Protein AF-A0AAU6ZPH4-F1 (afdb_monomer_lite)

pLDDT: mean 82.23, std 14.65, range [42.56, 97.25]

Sequence (164 aa):
MGERKRGQADGQRGEARSTSVAVAILYIARVVTSLMIIGGLGLAIWMYVWSREVIATYPVEPDNDVTRGFFIGVAGGLGIAGLSVVALVGLSRGRRWGGIVDVFQWVVIWLPFSFGLQQFSADAFAISTTVSLAGALVGVLAFIAAPRGRLAKGRPGVRLGPET

Secondary structure (DSSP, 8-state):
--HHHHHHHHHHHHHHHHHHHHHHHHHHHHHHHHHHHHHHHHHHHHHHHHHHHHHHH--S---HHHHHHHHHHHHHHHHHHHHHHHHHHHHHTT-HHHHHHHHHIIIIIIHHHHHHHHTT-HHHHHHHHHHHHHHHHHHHHHHHHS--------------PPP-

Radius of gyration: 23.41 Å; chains: 1; bounding box: 48×50×78 Å

Structure (mmCIF, N/CA/C/O backbone):
data_AF-A0AAU6ZPH4-F1
#
_entry.id   AF-A0AAU6ZPH4-F1
#
loop_
_atom_site.group_PDB
_atom_site.id
_atom_site.type_symbol
_atom_site.label_atom_id
_atom_site.label_alt_id
_atom_site.label_comp_id
_atom_site.label_asym_id
_atom_site.label_entity_id
_atom_site.label_seq_id
_atom_site.pdbx_PDB_ins_code
_atom_site.Cartn_x
_atom_site.Cartn_y
_atom_site.Cartn_z
_atom_site.occupancy
_atom_site.B_iso_or_equiv
_atom_site.auth_seq_id
_atom_site.auth_comp_id
_atom_site.auth_asym_id
_atom_site.auth_atom_id
_atom_site.pdbx_PDB_model_num
ATOM 1 N N . MET A 1 1 ? -25.516 -8.060 47.047 1.00 60.19 1 MET A N 1
ATOM 2 C CA . MET A 1 1 ? -25.057 -6.747 46.515 1.00 60.19 1 MET A CA 1
ATOM 3 C C . MET A 1 1 ? -23.652 -6.762 45.880 1.00 60.19 1 MET A C 1
ATOM 5 O O . MET A 1 1 ? -23.346 -5.827 45.151 1.00 60.19 1 MET A O 1
ATOM 9 N N . GLY A 1 2 ? -22.808 -7.787 46.090 1.00 62.34 2 GLY A N 1
ATOM 10 C CA . GLY A 1 2 ? -21.437 -7.836 45.539 1.00 62.34 2 GLY A CA 1
ATOM 11 C C . GLY A 1 2 ? -21.301 -8.218 44.053 1.00 62.34 2 GLY A C 1
ATOM 12 O O . GLY A 1 2 ? -20.332 -7.819 43.414 1.00 62.34 2 GLY A O 1
ATOM 13 N N . GLU A 1 3 ? -22.272 -8.926 43.471 1.00 64.25 3 GLU A N 1
ATOM 14 C CA . GLU A 1 3 ? -22.168 -9.440 42.091 1.00 64.25 3 GLU A CA 1
ATOM 15 C C . GLU A 1 3 ? -22.305 -8.355 41.012 1.00 64.25 3 GLU A C 1
ATOM 17 O O . GLU A 1 3 ? -21.613 -8.401 39.997 1.00 64.25 3 GLU A O 1
ATOM 22 N N . ARG A 1 4 ? -23.105 -7.305 41.258 1.00 66.56 4 ARG A N 1
ATOM 23 C CA . ARG A 1 4 ? -23.261 -6.190 40.303 1.00 66.56 4 ARG A CA 1
ATOM 24 C C . ARG A 1 4 ? -21.977 -5.371 40.111 1.00 66.56 4 ARG A C 1
ATOM 26 O O . ARG A 1 4 ? -21.760 -4.843 39.027 1.00 66.56 4 ARG A O 1
ATOM 33 N N . LYS A 1 5 ? -21.108 -5.296 41.129 1.00 65.50 5 LYS A N 1
ATOM 34 C CA . LYS A 1 5 ? -19.823 -4.577 41.039 1.00 65.50 5 LYS A CA 1
ATOM 35 C C . LYS A 1 5 ? -18.766 -5.347 40.237 1.00 65.50 5 LYS A C 1
ATOM 37 O O . LYS A 1 5 ? -17.944 -4.715 39.581 1.00 65.50 5 LYS A O 1
ATOM 42 N N . ARG A 1 6 ? -18.800 -6.688 40.245 1.00 67.12 6 ARG A N 1
ATOM 43 C CA . ARG A 1 6 ? -17.871 -7.519 39.454 1.00 67.12 6 ARG A CA 1
ATOM 44 C C . ARG A 1 6 ? -18.172 -7.434 37.954 1.00 67.12 6 ARG A C 1
ATOM 46 O O . ARG A 1 6 ? -17.265 -7.163 37.178 1.00 67.12 6 ARG A O 1
ATOM 53 N N . GLY A 1 7 ? -19.448 -7.501 37.565 1.00 67.56 7 GLY A N 1
ATOM 54 C CA . GLY A 1 7 ? -19.849 -7.361 36.157 1.00 67.56 7 GLY A CA 1
ATOM 55 C C . GLY A 1 7 ? -19.503 -6.001 35.527 1.00 67.56 7 GLY A C 1
ATOM 56 O O . GLY A 1 7 ? -19.151 -5.943 34.351 1.00 67.56 7 GLY A O 1
ATOM 57 N N . GLN A 1 8 ? -19.537 -4.906 36.300 1.00 69.12 8 GLN A N 1
ATOM 58 C CA . GLN A 1 8 ? -19.129 -3.580 35.811 1.00 69.12 8 GLN A CA 1
ATOM 59 C C . GLN A 1 8 ? -17.612 -3.459 35.593 1.00 69.12 8 GLN A C 1
ATOM 61 O O . GLN A 1 8 ? -17.188 -2.858 34.607 1.00 69.12 8 GLN A O 1
ATOM 66 N N . ALA A 1 9 ? -16.796 -4.048 36.473 1.00 66.50 9 ALA A N 1
ATOM 67 C CA . ALA A 1 9 ? -15.338 -4.020 36.346 1.00 66.50 9 ALA A CA 1
ATOM 68 C C . ALA A 1 9 ? -14.838 -4.849 35.147 1.00 66.50 9 ALA A C 1
ATOM 70 O O . ALA A 1 9 ? -13.929 -4.416 34.433 1.00 66.50 9 ALA A O 1
ATOM 71 N N . ASP A 1 10 ? -15.455 -6.004 34.888 1.00 70.75 10 ASP A N 1
ATOM 72 C CA . ASP A 1 10 ? -15.100 -6.852 33.744 1.00 70.75 10 ASP A CA 1
ATOM 73 C C . ASP A 1 10 ? -15.533 -6.222 32.410 1.00 70.75 10 ASP A C 1
ATOM 75 O O . ASP A 1 10 ? -14.776 -6.256 31.436 1.00 70.75 10 ASP A O 1
ATOM 79 N N . GLY A 1 11 ? -16.688 -5.544 32.384 1.00 68.94 11 GLY A N 1
ATOM 80 C CA . GLY A 1 11 ? -17.145 -4.769 31.225 1.00 68.94 11 GLY A CA 1
ATOM 81 C C . GLY A 1 11 ? -16.193 -3.626 30.857 1.00 68.94 11 GLY A C 1
ATOM 82 O O . GLY A 1 11 ? -15.787 -3.510 29.700 1.00 68.94 11 GLY A O 1
ATOM 83 N N . GLN A 1 12 ? -15.748 -2.838 31.843 1.00 70.50 12 GLN A N 1
ATOM 84 C CA . GLN A 1 12 ? -14.801 -1.736 31.615 1.00 70.50 12 GLN A CA 1
ATOM 85 C C . GLN A 1 12 ? -13.430 -2.223 31.120 1.00 70.50 12 GLN A C 1
ATOM 87 O O . GLN A 1 12 ? -12.815 -1.589 30.261 1.00 70.50 12 GLN A O 1
ATOM 92 N N . ARG A 1 13 ? -12.947 -3.373 31.613 1.00 68.38 13 ARG A N 1
ATOM 93 C CA . ARG A 1 13 ? -11.695 -3.986 31.133 1.00 68.38 13 ARG A CA 1
ATOM 94 C C . ARG A 1 13 ? -11.808 -4.496 29.695 1.00 68.38 13 ARG A C 1
ATOM 96 O O . ARG A 1 13 ? -10.850 -4.360 28.932 1.00 68.38 13 ARG A O 1
ATOM 103 N N . GLY A 1 14 ? -12.955 -5.063 29.320 1.00 67.25 14 GLY A N 1
ATOM 104 C CA . GLY A 1 14 ? -13.227 -5.506 27.949 1.00 67.25 14 GLY A CA 1
ATOM 105 C C . GLY A 1 14 ? -13.264 -4.344 26.953 1.00 67.25 14 GLY A C 1
ATOM 106 O O . GLY A 1 14 ? -12.633 -4.408 25.896 1.00 67.25 14 GLY A O 1
ATOM 107 N N . GLU A 1 15 ? -13.927 -3.249 27.321 1.00 69.06 15 GLU A N 1
ATOM 108 C CA . GLU A 1 15 ? -14.056 -2.052 26.484 1.00 69.06 15 GLU A CA 1
ATOM 109 C C . GLU A 1 15 ? -12.710 -1.327 26.294 1.00 69.06 15 GLU A C 1
ATOM 111 O O . GLU A 1 15 ? -12.348 -0.944 25.174 1.00 69.06 15 GLU A O 1
ATOM 116 N N . ALA A 1 16 ? -11.899 -1.244 27.355 1.00 66.81 16 ALA A N 1
ATOM 117 C CA . ALA A 1 16 ? -10.544 -0.700 27.285 1.00 66.81 16 ALA A CA 1
ATOM 118 C C . ALA A 1 16 ? -9.637 -1.515 26.342 1.00 66.81 16 ALA A C 1
ATOM 120 O O . ALA A 1 16 ? -8.980 -0.939 25.474 1.00 66.81 16 ALA A O 1
ATOM 121 N N . ARG A 1 17 ? -9.648 -2.856 26.440 1.00 71.50 17 ARG A N 1
ATOM 122 C CA . ARG A 1 17 ? -8.860 -3.734 25.550 1.00 71.50 17 ARG A CA 1
ATOM 123 C C . ARG A 1 17 ? -9.281 -3.612 24.087 1.00 71.50 17 ARG A C 1
ATOM 125 O O . ARG A 1 17 ? -8.419 -3.519 23.215 1.00 71.50 17 ARG A O 1
ATOM 132 N N . SER A 1 18 ? -10.587 -3.567 23.816 1.00 76.44 18 SER A N 1
ATOM 133 C CA . SER A 1 18 ? -11.109 -3.388 22.455 1.00 76.44 18 SER A CA 1
ATOM 134 C C . SER A 1 18 ? -10.642 -2.069 21.835 1.00 76.44 18 SER A C 1
ATOM 136 O O . SER A 1 18 ? -10.328 -2.014 20.645 1.00 76.44 18 SER A O 1
ATOM 138 N N . THR A 1 19 ? -10.559 -1.011 22.643 1.00 81.06 19 THR A N 1
ATOM 139 C CA . THR A 1 19 ? -10.108 0.309 22.191 1.00 81.06 19 THR A CA 1
ATOM 140 C C . THR A 1 19 ? -8.612 0.306 21.870 1.00 81.06 19 THR A C 1
ATOM 142 O O . THR A 1 19 ? -8.213 0.805 20.818 1.00 81.06 19 THR A O 1
ATOM 145 N N . SER A 1 20 ? -7.780 -0.323 22.708 1.00 85.50 20 SER A N 1
ATOM 146 C CA . SER A 1 20 ? -6.334 -0.433 22.463 1.00 85.50 20 SER A CA 1
ATOM 147 C C . SER A 1 20 ? -6.007 -1.193 21.173 1.00 85.50 20 SER A C 1
ATOM 149 O O . SER A 1 20 ? -5.154 -0.753 20.403 1.00 85.50 20 SER A O 1
ATOM 151 N N . VAL A 1 21 ? -6.710 -2.298 20.902 1.00 89.88 21 VAL A N 1
ATOM 152 C CA . VAL A 1 21 ? -6.500 -3.097 19.681 1.00 89.88 21 VAL A CA 1
ATOM 153 C C . VAL A 1 21 ? -6.881 -2.306 18.429 1.00 89.88 21 VAL A C 1
ATOM 155 O O . VAL A 1 21 ? -6.122 -2.288 17.462 1.00 89.88 21 VAL A O 1
ATOM 158 N N . ALA A 1 22 ? -8.012 -1.594 18.449 1.00 88.69 22 ALA A N 1
ATOM 159 C CA . ALA A 1 22 ? -8.434 -0.767 17.320 1.00 88.69 22 ALA A CA 1
ATOM 160 C C . ALA A 1 22 ? -7.420 0.347 17.006 1.00 88.69 22 ALA A C 1
ATOM 162 O O . ALA A 1 22 ? -7.108 0.591 15.840 1.00 88.69 22 ALA A O 1
ATOM 163 N N . VAL A 1 23 ? -6.862 0.988 18.038 1.00 90.25 23 VAL A N 1
ATOM 164 C CA . VAL A 1 23 ? -5.815 2.009 17.876 1.00 90.25 23 VAL A CA 1
ATOM 165 C C . VAL A 1 23 ? -4.548 1.409 17.265 1.00 90.25 23 VAL A C 1
ATOM 167 O O . VAL A 1 23 ? -4.003 1.992 16.328 1.00 90.25 23 VAL A O 1
ATOM 170 N N . ALA A 1 24 ? -4.108 0.237 17.735 1.00 92.81 24 ALA A N 1
ATOM 171 C CA . ALA A 1 24 ? -2.933 -0.446 17.193 1.00 92.81 24 ALA A CA 1
ATOM 172 C C . ALA A 1 24 ? -3.108 -0.811 15.709 1.00 92.81 24 ALA A C 1
ATOM 174 O O . ALA A 1 24 ? -2.226 -0.532 14.900 1.00 92.81 24 ALA A O 1
ATOM 175 N N . ILE A 1 25 ? -4.270 -1.354 15.330 1.00 93.25 25 ILE A N 1
ATOM 176 C CA . ILE A 1 25 ? -4.594 -1.687 13.933 1.00 93.25 25 ILE A CA 1
ATOM 177 C C . ILE A 1 25 ? -4.548 -0.437 13.049 1.00 93.25 25 ILE A C 1
ATOM 179 O O . ILE A 1 25 ? -3.914 -0.445 11.996 1.00 93.25 25 ILE A O 1
ATOM 183 N N . LEU A 1 26 ? -5.190 0.654 13.477 1.00 92.19 26 LEU A N 1
ATOM 184 C CA . LEU A 1 26 ? -5.205 1.902 12.711 1.00 92.19 26 LEU A CA 1
ATOM 185 C C . LEU A 1 26 ? -3.809 2.517 12.588 1.00 92.19 26 LEU A C 1
ATOM 187 O O . LEU A 1 26 ? -3.496 3.107 11.556 1.00 92.19 26 LEU A O 1
ATOM 191 N N . TYR A 1 27 ? -2.969 2.382 13.613 1.00 94.00 27 TYR A N 1
ATOM 192 C CA . TYR A 1 27 ? -1.578 2.814 13.554 1.00 94.00 27 TYR A CA 1
ATOM 193 C C . TYR A 1 27 ? -0.777 1.998 12.533 1.00 94.00 27 TYR A C 1
ATOM 195 O O . TYR A 1 27 ? -0.158 2.589 11.650 1.00 94.00 27 TYR A O 1
ATOM 203 N N . ILE A 1 28 ? -0.852 0.663 12.592 1.00 94.88 28 ILE A N 1
ATOM 204 C CA . ILE A 1 28 ? -0.178 -0.229 11.636 1.00 94.88 28 ILE A CA 1
ATOM 205 C C . ILE A 1 28 ? -0.620 0.091 10.206 1.00 94.88 28 ILE A C 1
ATOM 207 O O . ILE A 1 28 ? 0.227 0.283 9.338 1.00 94.88 28 ILE A O 1
ATOM 211 N N . ALA A 1 29 ? -1.926 0.241 9.972 1.00 93.69 29 ALA A N 1
ATOM 212 C CA . ALA A 1 29 ? -2.458 0.586 8.657 1.00 93.69 29 ALA A CA 1
ATOM 213 C C . ALA A 1 29 ? -1.896 1.914 8.132 1.00 93.69 29 ALA A C 1
ATOM 215 O O . ALA A 1 29 ? -1.490 1.996 6.976 1.00 93.69 29 ALA A O 1
ATOM 216 N N . ARG A 1 30 ? -1.784 2.945 8.983 1.00 94.62 30 ARG A N 1
ATOM 217 C CA . ARG A 1 30 ? -1.165 4.227 8.602 1.00 94.62 30 ARG A CA 1
ATOM 218 C C . ARG A 1 30 ? 0.312 4.074 8.258 1.00 94.62 30 ARG A C 1
ATOM 220 O O . ARG A 1 30 ? 0.751 4.671 7.284 1.00 94.62 30 ARG A O 1
ATOM 227 N N . VAL A 1 31 ? 1.070 3.299 9.034 1.00 95.69 31 VAL A N 1
ATOM 228 C CA . VAL A 1 31 ? 2.496 3.055 8.762 1.00 95.69 31 VAL A CA 1
ATOM 229 C C . VAL A 1 31 ? 2.666 2.346 7.421 1.00 95.69 31 VAL A C 1
ATOM 231 O O . VAL A 1 31 ? 3.415 2.827 6.576 1.00 95.69 31 VAL A O 1
ATOM 234 N N . VAL A 1 32 ? 1.922 1.264 7.192 1.00 93.50 32 VAL A N 1
ATOM 235 C CA . VAL A 1 32 ? 1.946 0.513 5.928 1.00 93.50 32 VAL A CA 1
ATOM 236 C C . VAL A 1 32 ? 1.540 1.405 4.752 1.00 93.50 32 VAL A C 1
ATOM 238 O O . VAL A 1 32 ? 2.235 1.439 3.740 1.00 93.50 32 VAL A O 1
ATOM 241 N N . THR A 1 33 ? 0.483 2.205 4.907 1.00 93.44 33 THR A N 1
ATOM 242 C CA . THR A 1 33 ? 0.045 3.158 3.875 1.00 93.44 33 THR A CA 1
ATOM 243 C C . THR A 1 33 ? 1.129 4.201 3.578 1.00 93.44 33 THR A C 1
ATOM 245 O O . THR A 1 33 ? 1.391 4.508 2.419 1.00 93.44 33 THR A O 1
ATOM 248 N N . SER A 1 34 ? 1.812 4.728 4.597 1.00 94.25 34 S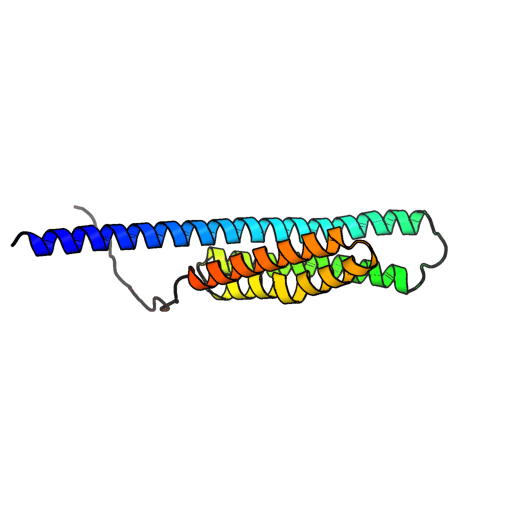ER A N 1
ATOM 249 C CA . SER A 1 34 ? 2.924 5.671 4.409 1.00 94.25 34 SER A CA 1
ATOM 250 C C . SER A 1 34 ? 4.103 5.040 3.668 1.00 94.25 34 SER A C 1
ATOM 252 O O . SER A 1 34 ? 4.696 5.684 2.805 1.00 94.25 34 SER A O 1
ATOM 254 N N . LEU A 1 35 ? 4.419 3.773 3.951 1.00 93.62 35 LEU A N 1
ATOM 255 C CA . LEU A 1 35 ? 5.436 3.032 3.202 1.00 93.62 35 LEU A CA 1
ATOM 256 C C . LEU A 1 35 ? 5.033 2.849 1.734 1.00 93.62 35 LEU A C 1
ATOM 258 O O . LEU A 1 35 ? 5.892 2.962 0.866 1.00 93.62 35 LEU A O 1
ATOM 262 N N . MET A 1 36 ? 3.744 2.659 1.436 1.00 92.56 36 MET A N 1
ATOM 263 C CA . MET A 1 36 ? 3.250 2.607 0.053 1.00 92.56 36 MET A CA 1
ATOM 264 C C . MET A 1 36 ? 3.382 3.949 -0.676 1.00 92.56 36 MET A C 1
ATOM 266 O O . MET A 1 36 ? 3.703 3.955 -1.862 1.00 92.56 36 MET A O 1
ATOM 270 N N . ILE A 1 37 ? 3.214 5.087 0.012 1.00 94.56 37 ILE A N 1
ATOM 271 C CA . ILE A 1 37 ? 3.500 6.412 -0.573 1.00 94.56 37 ILE A CA 1
ATOM 272 C C . ILE A 1 37 ? 4.971 6.483 -0.992 1.00 94.56 37 ILE A C 1
ATOM 274 O O . ILE A 1 37 ? 5.274 6.833 -2.132 1.00 94.56 37 ILE A O 1
ATOM 278 N N . ILE A 1 38 ? 5.879 6.120 -0.081 1.00 94.94 38 ILE A N 1
ATOM 279 C CA . ILE A 1 38 ? 7.325 6.137 -0.337 1.00 94.94 38 ILE A CA 1
ATOM 280 C C . ILE A 1 38 ? 7.677 5.166 -1.468 1.00 94.94 38 ILE A C 1
ATOM 282 O O . ILE A 1 38 ? 8.424 5.535 -2.368 1.00 94.94 38 ILE A O 1
ATOM 286 N N . GLY A 1 39 ? 7.108 3.960 -1.465 1.00 89.62 39 GLY A N 1
ATOM 287 C CA . GLY A 1 39 ? 7.316 2.957 -2.508 1.00 89.62 39 GLY A CA 1
ATOM 288 C C . GLY A 1 39 ? 6.818 3.414 -3.880 1.00 89.62 39 GLY A C 1
ATOM 289 O O . GLY A 1 39 ? 7.542 3.284 -4.863 1.00 89.62 39 GLY A O 1
ATOM 290 N N . GLY A 1 40 ? 5.624 4.010 -3.955 1.00 91.81 40 GLY A N 1
ATOM 291 C CA . GLY A 1 40 ? 5.063 4.545 -5.199 1.00 91.81 40 GLY A CA 1
ATOM 292 C C . GLY A 1 40 ? 5.892 5.695 -5.776 1.00 91.81 40 GLY A C 1
ATOM 293 O O . GLY A 1 40 ? 6.199 5.703 -6.969 1.00 91.81 40 GLY A O 1
ATOM 294 N N . LEU A 1 41 ? 6.329 6.632 -4.927 1.00 95.44 41 LEU A N 1
ATOM 295 C CA . LEU A 1 41 ? 7.235 7.711 -5.336 1.00 95.44 41 LEU A CA 1
ATOM 296 C C . LEU A 1 41 ? 8.613 7.176 -5.743 1.00 95.44 41 LEU A C 1
ATOM 298 O O . LEU A 1 41 ? 9.154 7.596 -6.763 1.00 95.44 41 LEU A O 1
ATOM 302 N N . GLY A 1 42 ? 9.158 6.227 -4.981 1.00 92.19 42 GLY A N 1
ATOM 303 C CA . GLY A 1 42 ? 10.425 5.567 -5.280 1.00 92.19 42 GLY A CA 1
ATOM 304 C C . GLY A 1 42 ? 10.398 4.858 -6.631 1.00 92.19 42 GLY A C 1
ATOM 305 O O . GLY A 1 42 ? 11.333 5.014 -7.408 1.00 92.19 42 GLY A O 1
ATOM 306 N N . LEU A 1 43 ? 9.302 4.167 -6.959 1.00 89.88 43 LEU A N 1
ATOM 307 C CA . LEU A 1 43 ? 9.102 3.537 -8.265 1.00 89.88 43 LEU A CA 1
ATOM 308 C C . LEU A 1 43 ? 9.080 4.569 -9.400 1.00 89.88 43 LEU A C 1
ATOM 310 O O . LEU A 1 43 ? 9.740 4.371 -10.417 1.00 89.88 43 LEU A O 1
ATOM 314 N N . ALA A 1 44 ? 8.355 5.677 -9.229 1.00 91.12 44 ALA A N 1
ATOM 315 C CA . ALA A 1 44 ? 8.296 6.734 -10.238 1.00 91.12 44 ALA A CA 1
ATOM 316 C C . ALA A 1 44 ? 9.676 7.379 -10.473 1.00 91.12 44 ALA A C 1
ATOM 318 O O . ALA A 1 44 ? 10.077 7.580 -11.620 1.00 91.12 44 ALA A O 1
ATOM 319 N N . ILE A 1 45 ? 10.426 7.647 -9.398 1.00 92.06 45 ILE A N 1
ATOM 320 C CA . ILE A 1 45 ? 11.796 8.177 -9.469 1.00 92.06 45 ILE A CA 1
ATOM 321 C C . ILE A 1 45 ? 12.732 7.161 -10.127 1.00 92.06 45 ILE A C 1
ATOM 323 O O . ILE A 1 45 ? 13.497 7.533 -11.012 1.00 92.06 45 ILE A O 1
ATOM 327 N N . TRP A 1 46 ? 12.657 5.887 -9.738 1.00 90.06 46 TRP A N 1
ATOM 328 C CA . TRP A 1 46 ? 13.471 4.817 -10.314 1.00 90.06 46 TRP A CA 1
ATOM 329 C C . TRP A 1 46 ? 13.259 4.703 -11.823 1.00 90.06 46 TRP A C 1
ATOM 331 O O . TRP A 1 46 ? 14.225 4.727 -12.580 1.00 90.06 46 TRP A O 1
ATOM 341 N N . MET A 1 47 ? 12.000 4.667 -12.270 1.00 89.94 47 MET A N 1
ATOM 342 C CA . MET A 1 47 ? 11.659 4.631 -13.694 1.00 89.94 47 MET A CA 1
ATOM 343 C C . MET A 1 47 ? 12.190 5.858 -14.439 1.00 89.94 47 MET A C 1
ATOM 345 O O . MET A 1 47 ? 12.660 5.730 -15.566 1.00 89.94 47 MET A O 1
ATOM 349 N N . TYR A 1 48 ? 12.148 7.037 -13.811 1.00 87.81 48 TYR A N 1
ATOM 350 C CA . TYR A 1 48 ? 12.698 8.271 -14.376 1.00 87.81 48 TYR A CA 1
ATOM 351 C C . TYR A 1 48 ? 14.223 8.250 -14.502 1.00 87.81 48 TYR A C 1
ATOM 353 O O . TYR A 1 48 ? 14.754 8.660 -15.529 1.00 87.81 48 TYR A O 1
ATOM 361 N N . VAL A 1 49 ? 14.946 7.767 -13.490 1.00 88.56 49 VAL A N 1
ATOM 362 C CA . VAL A 1 49 ? 16.412 7.650 -13.563 1.00 88.56 49 VAL A CA 1
ATOM 363 C C . VAL A 1 49 ? 16.806 6.612 -14.612 1.00 88.56 49 VAL A C 1
ATOM 365 O O . VAL A 1 49 ? 17.618 6.909 -15.487 1.00 88.56 49 VAL A O 1
ATOM 368 N N . TRP A 1 50 ? 16.167 5.442 -14.583 1.00 86.94 50 TRP A N 1
ATOM 369 C CA . TRP A 1 50 ? 16.431 4.356 -15.521 1.00 86.94 50 TRP A CA 1
ATOM 370 C C . TRP A 1 50 ? 16.177 4.770 -16.975 1.00 86.94 50 TRP A C 1
ATOM 372 O O . TRP A 1 50 ? 16.999 4.494 -17.846 1.00 86.94 50 TRP A O 1
ATOM 382 N N . SER A 1 51 ? 15.092 5.500 -17.257 1.00 83.19 51 SER A N 1
ATOM 383 C CA . SER A 1 51 ? 14.816 5.951 -18.625 1.00 83.19 51 SER A CA 1
ATOM 384 C C . SER A 1 51 ? 15.865 6.930 -19.147 1.00 83.19 51 SER A C 1
ATOM 386 O O . SER A 1 51 ? 16.221 6.856 -20.322 1.00 83.19 51 SER A O 1
ATOM 388 N N . ARG A 1 52 ? 16.431 7.796 -18.294 1.00 81.38 52 ARG A N 1
ATOM 389 C CA . ARG A 1 52 ? 17.539 8.677 -18.701 1.00 81.38 52 ARG A CA 1
ATOM 390 C C . ARG A 1 52 ? 18.790 7.892 -19.085 1.00 81.38 52 ARG A C 1
ATOM 392 O O . ARG A 1 52 ? 19.440 8.262 -20.059 1.00 81.38 52 ARG A O 1
ATOM 399 N N . GLU A 1 53 ? 19.113 6.828 -18.355 1.00 83.56 53 GLU A N 1
ATOM 400 C CA . GLU A 1 53 ? 20.258 5.960 -18.663 1.00 83.56 53 GLU A CA 1
ATOM 401 C C . GLU A 1 53 ? 20.045 5.181 -19.966 1.00 83.56 53 GLU A C 1
ATOM 403 O O . GLU A 1 53 ? 20.936 5.137 -20.817 1.00 83.56 53 GLU A O 1
ATOM 408 N N . VAL A 1 54 ? 18.848 4.623 -20.170 1.00 76.50 54 VAL A N 1
ATOM 409 C CA . VAL A 1 54 ? 18.500 3.893 -21.399 1.00 76.50 54 VAL A CA 1
ATOM 410 C C . VAL A 1 54 ? 18.553 4.812 -22.619 1.00 76.50 54 VAL A C 1
ATOM 412 O O . VAL A 1 54 ? 19.200 4.463 -23.603 1.00 76.50 54 VAL A O 1
ATOM 415 N N . ILE A 1 55 ? 17.954 6.005 -22.544 1.00 73.00 55 ILE A N 1
ATOM 416 C CA . ILE A 1 55 ? 17.974 6.991 -23.640 1.00 73.00 55 ILE A CA 1
ATOM 417 C C . ILE A 1 55 ? 19.408 7.442 -23.951 1.00 73.00 55 ILE A C 1
ATOM 419 O O . ILE A 1 55 ? 19.758 7.622 -25.114 1.00 73.00 55 ILE A O 1
ATOM 423 N N . ALA A 1 56 ? 20.259 7.603 -22.934 1.00 76.00 56 ALA A N 1
ATOM 424 C CA . ALA A 1 56 ? 21.663 7.958 -23.142 1.00 76.00 56 ALA A CA 1
ATOM 425 C C . ALA A 1 56 ? 22.472 6.834 -23.816 1.00 76.00 56 ALA A C 1
ATOM 427 O O . ALA A 1 56 ? 23.445 7.115 -24.513 1.00 76.00 56 ALA A O 1
ATOM 428 N N . THR A 1 57 ? 22.076 5.574 -23.612 1.00 77.69 57 THR A N 1
ATOM 429 C CA . THR A 1 57 ? 22.793 4.391 -24.117 1.00 77.69 57 THR A CA 1
ATOM 430 C C . THR A 1 57 ? 22.335 3.982 -25.520 1.00 77.69 57 THR A C 1
ATOM 432 O O . THR A 1 57 ? 23.139 3.487 -26.309 1.00 77.69 57 THR A O 1
ATOM 435 N N . TYR A 1 58 ? 21.065 4.213 -25.859 1.00 70.06 58 TYR A N 1
ATOM 436 C CA . TYR A 1 58 ? 20.476 3.866 -27.153 1.00 70.06 58 TYR A CA 1
ATOM 437 C C . TYR A 1 58 ? 19.989 5.139 -27.866 1.00 70.06 58 TYR A C 1
ATOM 439 O O . TYR A 1 58 ? 18.840 5.535 -27.689 1.00 70.06 58 TYR A O 1
ATOM 447 N N . PRO A 1 59 ? 20.837 5.792 -28.687 1.00 59.34 59 PRO A N 1
ATOM 448 C CA . PRO A 1 59 ? 20.486 7.037 -29.381 1.00 59.34 59 PRO A CA 1
ATOM 449 C C . PRO A 1 59 ? 19.525 6.837 -30.567 1.00 59.34 59 PRO A C 1
ATOM 451 O O . PRO A 1 59 ? 19.144 7.808 -31.217 1.00 59.34 59 PRO A O 1
ATOM 454 N N . VAL A 1 60 ? 19.165 5.590 -30.881 1.00 63.59 60 VAL A N 1
ATOM 455 C CA . VAL A 1 60 ? 18.160 5.262 -31.898 1.00 63.59 60 VAL A CA 1
ATOM 456 C C . VAL A 1 60 ? 16.777 5.443 -31.279 1.00 63.59 60 VAL A C 1
ATOM 458 O O . VAL A 1 60 ? 16.579 5.079 -30.123 1.00 63.59 60 VAL A O 1
ATOM 461 N N . GLU A 1 61 ? 15.848 6.014 -32.048 1.00 63.44 61 GLU A N 1
ATOM 462 C CA . GLU A 1 61 ? 14.464 6.281 -31.644 1.00 63.44 61 GLU A CA 1
ATOM 463 C C . GLU A 1 61 ? 13.894 5.079 -30.865 1.00 63.44 61 GLU A C 1
ATOM 465 O O . GLU A 1 61 ? 13.811 3.980 -31.424 1.00 63.44 61 GLU A O 1
ATOM 470 N N . PRO A 1 62 ? 13.606 5.231 -29.557 1.00 59.75 62 PRO A N 1
ATOM 471 C CA . PRO A 1 62 ? 13.237 4.099 -28.729 1.00 59.75 62 PRO A CA 1
ATOM 472 C C . PRO A 1 62 ? 11.936 3.509 -29.252 1.00 59.75 62 PRO A C 1
ATOM 474 O O . PRO A 1 62 ? 10.957 4.230 -29.464 1.00 59.75 62 PRO A O 1
ATOM 477 N N . ASP A 1 63 ? 11.937 2.190 -29.439 1.00 67.81 63 ASP A N 1
ATOM 478 C CA . ASP A 1 63 ? 10.748 1.451 -29.839 1.00 67.81 63 ASP A CA 1
ATOM 479 C C . ASP A 1 63 ? 9.569 1.834 -28.927 1.00 67.81 63 ASP A C 1
ATOM 481 O O . ASP A 1 63 ? 9.729 2.075 -27.719 1.00 67.81 63 ASP A O 1
ATOM 485 N N . ASN A 1 64 ? 8.375 1.937 -29.507 1.00 72.81 64 ASN A N 1
ATOM 486 C CA . ASN A 1 64 ? 7.193 2.501 -28.850 1.00 72.81 64 ASN A CA 1
ATOM 487 C C . ASN A 1 64 ? 6.883 1.752 -27.537 1.00 72.81 64 ASN A C 1
ATOM 489 O O . ASN A 1 64 ? 6.412 2.344 -26.565 1.00 72.81 64 ASN A O 1
ATOM 493 N N . ASP A 1 65 ? 7.230 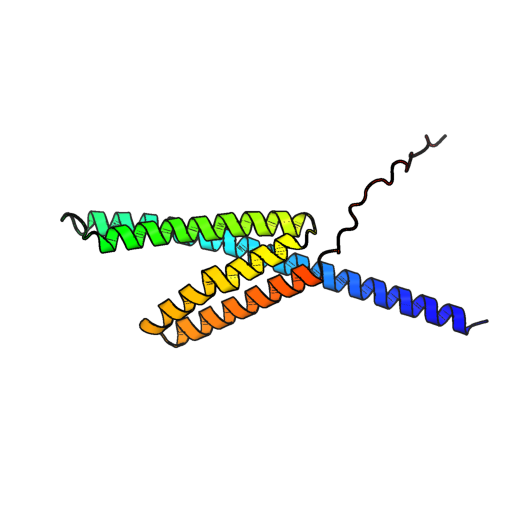0.468 -27.473 1.00 73.19 65 ASP A N 1
ATOM 494 C CA . ASP A 1 65 ? 7.041 -0.395 -26.309 1.00 73.19 65 ASP A CA 1
ATOM 495 C C . ASP A 1 65 ? 7.936 -0.036 -25.111 1.00 73.19 65 ASP A C 1
ATOM 497 O O . ASP A 1 65 ? 7.464 -0.058 -23.970 1.00 73.19 65 ASP A O 1
ATOM 501 N N . VAL A 1 66 ? 9.184 0.390 -25.336 1.00 69.50 66 VAL A N 1
ATOM 502 C CA . VAL A 1 66 ? 10.097 0.824 -24.257 1.00 69.50 66 VAL A CA 1
ATOM 503 C C . VAL A 1 66 ? 9.565 2.097 -23.603 1.00 69.50 66 VAL A C 1
ATOM 505 O O . VAL A 1 66 ? 9.497 2.217 -22.375 1.00 69.50 66 VAL A O 1
ATOM 508 N N . THR A 1 67 ? 9.109 3.033 -24.431 1.00 75.25 67 THR A N 1
ATOM 509 C CA . THR A 1 67 ? 8.575 4.318 -23.976 1.00 75.25 67 THR A CA 1
ATOM 510 C C . THR A 1 67 ? 7.241 4.137 -23.238 1.00 75.25 67 THR A C 1
ATOM 512 O O . THR A 1 67 ? 7.000 4.768 -22.206 1.00 75.25 67 THR A O 1
ATOM 515 N N . ARG A 1 68 ? 6.386 3.214 -23.702 1.00 78.69 68 ARG A N 1
ATOM 516 C CA . ARG A 1 68 ? 5.134 2.842 -23.019 1.00 78.69 68 ARG A CA 1
ATOM 517 C C . ARG A 1 68 ? 5.387 2.225 -21.650 1.00 78.69 68 ARG A C 1
ATOM 519 O O . ARG A 1 68 ? 4.740 2.639 -20.690 1.00 78.69 68 ARG A O 1
ATOM 526 N N . GLY A 1 69 ? 6.329 1.286 -21.541 1.00 78.81 69 GLY A N 1
ATOM 527 C CA . GLY A 1 69 ? 6.694 0.662 -20.266 1.00 78.81 69 GLY A CA 1
ATOM 528 C C . GLY A 1 69 ? 7.126 1.694 -19.222 1.00 78.81 69 GLY A C 1
ATOM 529 O O . GLY A 1 69 ? 6.652 1.661 -18.085 1.00 78.81 69 GLY A O 1
ATOM 530 N N . PHE A 1 70 ? 7.933 2.675 -19.636 1.00 83.44 70 PHE A N 1
ATOM 531 C CA . PHE A 1 70 ? 8.321 3.809 -18.797 1.00 83.44 70 PHE A CA 1
ATOM 532 C C . PHE A 1 70 ? 7.112 4.621 -18.303 1.00 83.44 70 PHE A C 1
ATOM 534 O O . PHE A 1 70 ? 6.951 4.810 -17.094 1.00 83.44 70 PHE A O 1
ATOM 541 N N . PHE A 1 71 ? 6.238 5.076 -19.208 1.00 83.88 71 PHE A N 1
ATOM 542 C CA . PHE A 1 71 ? 5.074 5.882 -18.823 1.00 83.88 71 PHE A CA 1
ATOM 543 C C . PHE A 1 71 ? 4.101 5.112 -17.928 1.00 83.88 71 PHE A C 1
ATOM 545 O O . PHE A 1 71 ? 3.586 5.683 -16.967 1.00 83.88 71 PHE A O 1
ATOM 552 N N . ILE A 1 72 ? 3.885 3.821 -18.196 1.00 85.69 72 ILE A N 1
ATOM 553 C CA . ILE A 1 72 ? 3.068 2.944 -17.348 1.00 85.69 72 ILE A CA 1
ATOM 554 C C . ILE A 1 72 ? 3.693 2.822 -15.955 1.00 85.69 72 ILE A C 1
ATOM 556 O O . ILE A 1 72 ? 2.977 2.936 -14.962 1.00 85.69 72 ILE A O 1
ATOM 560 N N . GLY A 1 73 ? 5.015 2.651 -15.860 1.00 86.25 73 GLY A N 1
ATOM 561 C CA . GLY A 1 73 ? 5.729 2.573 -14.585 1.00 86.25 73 GLY A CA 1
ATOM 562 C C . GLY A 1 73 ? 5.612 3.855 -13.756 1.00 86.25 73 GLY A C 1
ATOM 563 O O . GLY A 1 73 ? 5.270 3.800 -12.574 1.00 86.25 73 GLY A O 1
ATOM 564 N N . VAL A 1 74 ? 5.827 5.020 -14.377 1.00 88.31 74 VAL A N 1
ATOM 565 C CA . VAL A 1 74 ? 5.689 6.328 -13.710 1.00 88.31 74 VAL A CA 1
ATOM 566 C C . VAL A 1 74 ? 4.242 6.585 -13.293 1.00 88.31 74 VAL A C 1
ATOM 568 O O . VAL A 1 74 ? 3.990 6.930 -12.137 1.00 88.31 74 VAL A O 1
ATOM 571 N N . ALA A 1 75 ? 3.282 6.387 -14.200 1.00 88.25 75 ALA A N 1
ATOM 572 C CA . ALA A 1 75 ? 1.863 6.572 -13.907 1.00 88.25 75 ALA A CA 1
ATOM 573 C C . ALA A 1 75 ? 1.385 5.612 -12.808 1.00 88.25 75 ALA A C 1
ATOM 575 O O . ALA A 1 75 ? 0.644 6.023 -11.917 1.00 88.25 75 ALA A O 1
ATOM 576 N N . GLY A 1 76 ? 1.855 4.362 -12.824 1.00 88.88 76 GLY A N 1
ATOM 577 C CA . GLY A 1 76 ? 1.587 3.368 -11.788 1.00 88.88 76 GLY A CA 1
ATOM 578 C C . GLY A 1 76 ? 2.127 3.795 -10.424 1.00 88.88 76 GLY A C 1
ATOM 579 O O . GLY A 1 76 ? 1.377 3.805 -9.449 1.00 88.88 76 GLY A O 1
ATOM 580 N N . GLY A 1 77 ? 3.391 4.227 -10.352 1.00 90.50 77 GLY A N 1
ATOM 581 C CA . GLY A 1 77 ? 4.004 4.718 -9.113 1.00 90.50 77 GLY A CA 1
ATOM 582 C C . GLY A 1 77 ? 3.276 5.931 -8.524 1.00 90.50 77 GLY A C 1
ATOM 583 O O . GLY A 1 77 ? 2.937 5.945 -7.337 1.00 90.50 77 GLY A O 1
ATOM 584 N N . LEU A 1 78 ? 2.949 6.918 -9.363 1.00 93.75 78 LEU A N 1
ATOM 585 C CA . LEU A 1 78 ? 2.178 8.096 -8.950 1.00 93.75 78 LEU A CA 1
ATOM 586 C C . LEU A 1 78 ? 0.741 7.742 -8.546 1.00 93.75 78 LEU A C 1
ATOM 588 O O . LEU A 1 78 ? 0.228 8.295 -7.574 1.00 93.75 78 LEU A O 1
ATOM 592 N N . GLY A 1 79 ? 0.104 6.801 -9.245 1.00 92.12 79 GLY A N 1
ATOM 593 C CA . GLY A 1 79 ? -1.226 6.295 -8.909 1.00 92.12 79 GLY A CA 1
ATOM 594 C C . GLY A 1 79 ? -1.260 5.625 -7.534 1.00 92.12 79 GLY A C 1
ATOM 595 O O . GLY A 1 79 ? -2.126 5.947 -6.719 1.00 92.12 79 GLY A O 1
ATOM 596 N N . ILE A 1 80 ? -0.277 4.766 -7.240 1.00 92.44 80 ILE A N 1
ATOM 597 C CA . ILE A 1 80 ? -0.104 4.134 -5.921 1.00 92.44 80 ILE A CA 1
ATOM 598 C C . ILE A 1 80 ? 0.087 5.202 -4.842 1.00 92.44 80 ILE A C 1
ATOM 600 O O . ILE A 1 80 ? -0.607 5.176 -3.824 1.00 92.44 80 ILE A O 1
ATOM 604 N N . ALA A 1 81 ? 0.984 6.167 -5.063 1.00 94.62 81 ALA A N 1
ATOM 605 C CA . ALA A 1 81 ? 1.243 7.226 -4.092 1.00 94.62 81 ALA A CA 1
ATOM 606 C C . ALA A 1 81 ? -0.008 8.084 -3.834 1.00 94.62 81 ALA A C 1
ATOM 608 O O . ALA A 1 81 ? -0.360 8.338 -2.681 1.00 94.62 81 ALA A O 1
ATOM 609 N N . GLY A 1 82 ? -0.721 8.482 -4.891 1.00 95.50 82 GLY A N 1
ATOM 610 C CA . GLY A 1 82 ? -1.941 9.282 -4.793 1.00 95.50 82 GLY A CA 1
ATOM 611 C C . GLY A 1 82 ? -3.058 8.573 -4.024 1.00 95.50 82 GLY A C 1
ATOM 612 O O . GLY A 1 82 ? -3.648 9.156 -3.112 1.00 95.50 82 GLY A O 1
ATOM 613 N N . LEU A 1 83 ? -3.319 7.299 -4.329 1.00 94.94 83 LEU A N 1
ATOM 614 C CA . LEU A 1 83 ? -4.320 6.505 -3.610 1.00 94.94 83 LEU A CA 1
ATOM 615 C C . LEU A 1 83 ? -3.917 6.242 -2.160 1.00 94.94 83 LEU A C 1
ATOM 617 O O . LEU A 1 83 ? -4.764 6.339 -1.271 1.00 94.94 83 LEU A O 1
ATOM 621 N N . SER A 1 84 ? -2.627 6.027 -1.901 1.00 95.44 84 SER A N 1
ATOM 622 C CA . SER A 1 84 ? -2.105 5.875 -0.541 1.00 95.44 84 SER A CA 1
ATOM 623 C C . SER A 1 84 ? -2.302 7.153 0.280 1.00 95.44 84 SER A C 1
ATOM 625 O O . SER A 1 84 ? -2.716 7.087 1.435 1.00 95.44 84 SER A O 1
ATOM 627 N N . VAL A 1 85 ? -2.099 8.341 -0.304 1.00 97.25 85 VAL A N 1
ATOM 628 C CA . VAL A 1 85 ? -2.407 9.621 0.364 1.00 97.25 85 VAL A CA 1
ATOM 629 C C . VAL A 1 85 ? -3.897 9.717 0.698 1.00 97.25 85 VAL A C 1
ATOM 631 O O . VAL A 1 85 ? -4.262 10.087 1.817 1.00 97.25 85 VAL A O 1
ATOM 634 N N . VAL A 1 86 ? -4.771 9.349 -0.240 1.00 96.44 86 VAL A N 1
ATOM 635 C CA . VAL A 1 86 ? -6.226 9.344 -0.032 1.00 96.44 86 VAL A CA 1
ATOM 636 C C . VAL A 1 86 ? -6.602 8.390 1.109 1.00 96.44 86 VAL A C 1
ATOM 638 O O . VAL A 1 86 ? -7.280 8.811 2.054 1.00 96.44 86 VAL A O 1
ATOM 641 N N . ALA A 1 87 ? -6.103 7.152 1.095 1.00 94.19 87 ALA A N 1
ATOM 642 C CA . ALA A 1 87 ? -6.293 6.178 2.169 1.00 94.19 87 ALA A CA 1
ATOM 643 C C . ALA A 1 87 ? -5.794 6.715 3.519 1.00 94.19 87 ALA A C 1
ATOM 645 O O . ALA A 1 87 ? -6.536 6.690 4.506 1.00 94.19 87 ALA A O 1
ATOM 646 N N . LEU A 1 88 ? -4.591 7.299 3.556 1.00 95.88 88 LEU A N 1
ATOM 647 C CA . LEU A 1 88 ? -3.983 7.859 4.761 1.00 95.88 88 LEU A CA 1
ATOM 648 C C . LEU A 1 88 ? -4.829 8.987 5.355 1.00 95.88 88 LEU A C 1
ATOM 650 O O . LEU A 1 88 ? -5.042 9.015 6.569 1.00 95.88 88 LEU A O 1
ATOM 654 N N . VAL A 1 89 ? -5.366 9.891 4.531 1.00 96.06 89 VAL A N 1
ATOM 655 C CA . VAL A 1 89 ? -6.278 10.956 4.983 1.00 96.06 89 VAL A CA 1
ATOM 656 C C . VAL A 1 89 ? -7.555 10.359 5.576 1.00 96.06 89 VAL A C 1
ATOM 658 O O . VAL A 1 89 ? -8.026 10.818 6.623 1.00 96.06 89 VAL A O 1
ATOM 661 N N . GLY A 1 90 ? -8.110 9.320 4.948 1.00 92.19 90 GLY A N 1
ATOM 662 C CA . GLY A 1 90 ? -9.267 8.587 5.459 1.00 92.19 90 GLY A CA 1
ATOM 663 C C . GLY A 1 90 ? -8.995 7.952 6.823 1.00 92.19 90 GLY A C 1
ATOM 664 O O . GLY A 1 90 ? -9.719 8.227 7.783 1.00 92.19 90 GLY A O 1
ATOM 665 N N . LEU A 1 91 ? -7.911 7.182 6.936 1.00 91.50 91 LEU A N 1
ATOM 666 C CA . LEU A 1 91 ? -7.480 6.503 8.162 1.00 91.50 91 LEU A CA 1
ATOM 667 C C . LEU A 1 91 ? -7.126 7.488 9.285 1.00 91.50 91 LEU A C 1
ATOM 669 O O . LEU A 1 91 ? -7.461 7.263 10.451 1.00 91.50 91 LEU A O 1
ATOM 673 N N . SER A 1 92 ? -6.484 8.607 8.953 1.00 91.56 92 SER A N 1
ATOM 674 C CA . SER A 1 92 ? -6.131 9.671 9.904 1.00 91.56 92 SER A CA 1
ATOM 675 C C . SER A 1 92 ? -7.368 10.340 10.493 1.00 91.56 92 SER A C 1
ATOM 677 O O . SER A 1 92 ? -7.401 10.660 11.678 1.00 91.56 92 SER A O 1
ATOM 679 N N . ARG A 1 93 ? -8.430 10.466 9.692 1.00 90.69 93 ARG A N 1
ATOM 680 C CA . ARG A 1 93 ? -9.732 10.996 10.118 1.00 90.69 93 ARG A CA 1
ATOM 681 C C . ARG A 1 93 ? -10.662 9.931 10.713 1.00 90.69 93 ARG A C 1
ATOM 683 O O . ARG A 1 93 ? -11.840 10.218 10.920 1.00 90.69 93 ARG A O 1
ATOM 690 N N . GLY A 1 94 ? -10.176 8.706 10.941 1.00 86.38 94 GLY A N 1
ATOM 691 C CA . GLY A 1 94 ? -10.979 7.595 11.465 1.00 86.38 94 GLY A CA 1
ATOM 692 C C . GLY A 1 94 ? -12.130 7.182 10.542 1.00 86.38 94 GLY A C 1
ATOM 693 O O . GLY A 1 94 ? -13.141 6.658 11.004 1.00 86.38 94 GLY A O 1
ATOM 694 N N . ARG A 1 95 ? -12.023 7.460 9.238 1.00 90.19 95 ARG A N 1
ATOM 695 C CA . ARG A 1 95 ? -13.070 7.173 8.258 1.00 90.19 95 ARG A CA 1
ATOM 696 C C . ARG A 1 95 ? -12.847 5.806 7.624 1.00 90.19 95 ARG A C 1
ATOM 698 O O . ARG A 1 95 ? -11.790 5.530 7.067 1.00 90.19 95 ARG A O 1
ATOM 705 N N . ARG A 1 96 ? -13.905 4.994 7.618 1.00 90.75 96 ARG A N 1
ATOM 706 C CA . ARG A 1 96 ? -13.924 3.636 7.049 1.00 90.75 96 ARG A CA 1
ATOM 707 C C . ARG A 1 96 ? -13.500 3.557 5.590 1.00 90.75 96 ARG A C 1
ATOM 709 O O . ARG A 1 96 ? -12.818 2.615 5.214 1.00 90.75 96 ARG A O 1
ATOM 716 N N . TRP A 1 97 ? -13.865 4.550 4.781 1.00 92.94 97 TRP A N 1
ATOM 717 C CA . TRP A 1 97 ? -13.488 4.551 3.369 1.00 92.94 97 TRP A CA 1
ATOM 718 C C . TRP A 1 97 ? -11.965 4.541 3.165 1.00 92.94 97 TRP A C 1
ATOM 720 O O . TRP A 1 97 ? -11.525 4.027 2.148 1.00 92.94 97 TRP A O 1
ATOM 730 N N . GLY A 1 98 ? -11.164 5.011 4.135 1.00 90.69 98 GLY A N 1
ATOM 731 C CA . GLY A 1 98 ? -9.703 4.908 4.069 1.00 90.69 98 GLY A CA 1
ATOM 732 C C . GLY A 1 98 ? -9.224 3.456 3.988 1.00 90.69 98 GLY A C 1
ATOM 733 O O . GLY A 1 98 ? -8.386 3.144 3.154 1.00 90.69 98 GLY A O 1
ATOM 734 N N . GLY A 1 99 ? -9.834 2.556 4.770 1.00 91.50 99 GLY A N 1
ATOM 735 C CA . GLY A 1 99 ? -9.548 1.119 4.695 1.00 91.50 99 GLY A CA 1
ATOM 736 C C . GLY A 1 99 ? -10.041 0.470 3.398 1.00 91.50 99 GLY A C 1
ATOM 737 O O . GLY A 1 99 ? -9.389 -0.428 2.888 1.00 91.50 99 GLY A O 1
ATOM 738 N N . ILE A 1 100 ? -11.150 0.949 2.813 1.00 93.38 100 ILE A N 1
ATOM 739 C CA . ILE A 1 100 ? -11.622 0.456 1.501 1.00 93.38 100 ILE A CA 1
ATOM 740 C C . ILE A 1 100 ? -10.622 0.810 0.399 1.00 93.38 100 ILE A C 1
ATOM 742 O O . ILE A 1 100 ? -10.303 -0.040 -0.427 1.00 93.38 100 ILE A O 1
ATOM 746 N N . VAL A 1 101 ? -10.135 2.054 0.385 1.00 93.19 101 VAL A N 1
ATOM 747 C CA . VAL A 1 101 ? -9.142 2.501 -0.602 1.00 93.19 101 VAL A CA 1
ATOM 748 C C . VAL A 1 101 ? -7.844 1.706 -0.453 1.00 93.19 101 VAL A C 1
ATOM 750 O O . VAL A 1 101 ? -7.288 1.280 -1.460 1.00 93.19 101 VAL A O 1
ATOM 753 N N . ASP A 1 102 ? -7.412 1.437 0.781 1.00 91.25 102 ASP A N 1
ATOM 754 C CA . ASP A 1 102 ? -6.233 0.608 1.057 1.00 91.25 102 ASP A CA 1
ATOM 755 C C . ASP A 1 102 ? -6.412 -0.827 0.519 1.00 91.25 102 ASP A C 1
ATOM 757 O O . ASP A 1 102 ? -5.592 -1.313 -0.257 1.00 91.25 102 ASP A O 1
ATOM 761 N N . VAL A 1 103 ? -7.547 -1.484 0.798 1.00 94.06 103 VAL A N 1
ATOM 762 C CA . VAL A 1 103 ? -7.862 -2.813 0.228 1.00 94.06 103 VAL A CA 1
ATOM 763 C C . VAL A 1 103 ? -7.867 -2.787 -1.300 1.00 94.06 103 VAL A C 1
ATOM 765 O O . VAL A 1 103 ? -7.303 -3.678 -1.934 1.00 94.06 103 VAL A O 1
ATOM 768 N N . PHE A 1 104 ? -8.488 -1.770 -1.902 1.00 93.19 104 PHE A N 1
ATOM 769 C CA . PHE A 1 104 ? -8.529 -1.621 -3.354 1.00 93.19 104 PHE A CA 1
ATOM 770 C C . PHE A 1 104 ? -7.120 -1.515 -3.942 1.00 93.19 104 PHE A C 1
ATOM 772 O O . PHE A 1 104 ? -6.821 -2.163 -4.941 1.00 93.19 104 PHE A O 1
ATOM 779 N N . GLN A 1 105 ? -6.229 -0.765 -3.300 1.00 91.88 105 GLN A N 1
ATOM 780 C CA . GLN A 1 105 ? -4.839 -0.652 -3.724 1.00 91.88 105 GLN A CA 1
ATOM 781 C C . GLN A 1 105 ? -4.114 -2.005 -3.682 1.00 91.88 105 GLN A C 1
ATOM 783 O O . GLN A 1 105 ? -3.452 -2.380 -4.650 1.00 91.88 105 GLN A O 1
ATOM 788 N N . TRP A 1 106 ? -4.274 -2.780 -2.610 1.00 93.50 106 TRP A N 1
ATOM 789 C CA . TRP A 1 106 ? -3.624 -4.088 -2.499 1.00 93.50 106 TRP A CA 1
ATOM 790 C C . TRP A 1 106 ? -4.158 -5.118 -3.497 1.00 93.50 106 TRP A C 1
ATOM 792 O O . TRP A 1 106 ? -3.375 -5.858 -4.093 1.00 93.50 106 TRP A O 1
ATOM 802 N N . VAL A 1 107 ? -5.472 -5.155 -3.714 1.00 91.50 107 VAL A N 1
ATOM 803 C CA . VAL A 1 107 ? -6.118 -6.203 -4.519 1.00 91.50 107 VAL A CA 1
ATOM 804 C C . VAL A 1 107 ? -6.199 -5.840 -5.998 1.00 91.50 107 VAL A C 1
ATOM 806 O O . VAL A 1 107 ? -5.992 -6.697 -6.847 1.00 91.50 107 VAL A O 1
ATOM 809 N N . VAL A 1 108 ? -6.514 -4.590 -6.331 1.00 88.62 108 VAL A N 1
ATOM 810 C CA . VAL A 1 108 ? -6.773 -4.185 -7.723 1.00 88.62 108 VAL A CA 1
ATOM 811 C C . VAL A 1 108 ? -5.520 -3.644 -8.397 1.00 88.62 108 VAL A C 1
ATOM 813 O O . VAL A 1 108 ? -5.391 -3.764 -9.610 1.00 88.62 108 VAL A O 1
ATOM 816 N N . ILE A 1 109 ? -4.582 -3.081 -7.633 1.00 85.50 109 ILE A N 1
ATOM 817 C CA . ILE A 1 109 ? -3.362 -2.493 -8.199 1.00 85.50 109 ILE A CA 1
ATOM 818 C C . ILE A 1 109 ? -2.169 -3.422 -7.989 1.00 85.50 109 ILE A C 1
ATOM 820 O O . ILE A 1 109 ? -1.476 -3.751 -8.949 1.00 85.50 109 ILE A O 1
ATOM 824 N N . TRP A 1 110 ? -1.939 -3.887 -6.758 1.00 87.50 110 TRP A N 1
ATOM 825 C CA . TRP A 1 110 ? -0.740 -4.671 -6.452 1.00 87.50 110 TRP A CA 1
ATOM 826 C C . TRP A 1 110 ? -0.831 -6.138 -6.889 1.00 87.50 110 TRP A C 1
ATOM 828 O O . TRP A 1 110 ? 0.124 -6.668 -7.447 1.00 87.50 110 TRP A O 1
ATOM 838 N N . LEU A 1 111 ? -1.966 -6.810 -6.675 1.00 87.94 111 LEU A N 1
ATOM 839 C CA . LEU A 1 111 ? -2.090 -8.236 -7.004 1.00 87.94 111 LEU A CA 1
ATOM 840 C C . LEU A 1 111 ? -1.893 -8.542 -8.508 1.00 87.94 111 LEU A C 1
ATOM 842 O O . LEU A 1 111 ? -1.170 -9.491 -8.818 1.00 87.94 111 LEU A O 1
ATOM 846 N N . PRO A 1 112 ? -2.435 -7.754 -9.466 1.00 87.25 112 PRO A N 1
ATOM 847 C CA . PRO A 1 112 ? -2.123 -7.941 -10.886 1.00 87.25 112 PRO A CA 1
ATOM 848 C C . PRO A 1 112 ? -0.632 -7.789 -11.198 1.00 87.25 112 PRO A C 1
ATOM 850 O O . PRO A 1 112 ? -0.093 -8.535 -12.015 1.00 87.25 112 PRO A O 1
ATOM 853 N N . PHE A 1 113 ? 0.054 -6.872 -10.510 1.00 82.12 113 PHE A N 1
ATOM 854 C CA . PHE A 1 113 ? 1.501 -6.724 -10.633 1.00 82.12 113 PHE A CA 1
ATOM 855 C C . PHE A 1 113 ? 2.241 -7.978 -10.150 1.00 82.12 113 PHE A C 1
ATOM 857 O O . PHE A 1 113 ? 3.199 -8.404 -10.794 1.00 82.12 113 PHE A O 1
ATOM 864 N N . SER A 1 114 ? 1.769 -8.629 -9.080 1.00 85.94 114 SER A N 1
ATOM 865 C CA . SER A 1 114 ? 2.325 -9.909 -8.629 1.00 85.94 114 SER A CA 1
ATOM 866 C C . SER A 1 114 ? 2.255 -10.971 -9.730 1.00 85.94 114 SER A C 1
ATOM 868 O O . SER A 1 114 ? 3.278 -11.587 -10.012 1.00 85.94 114 SER A O 1
ATOM 870 N N . PHE A 1 115 ? 1.123 -11.141 -10.422 1.00 86.88 115 PHE A N 1
ATOM 871 C CA . PHE A 1 115 ? 1.030 -12.088 -11.550 1.00 86.88 115 PHE A CA 1
ATOM 872 C C . PHE A 1 115 ? 2.032 -11.774 -12.669 1.00 86.88 11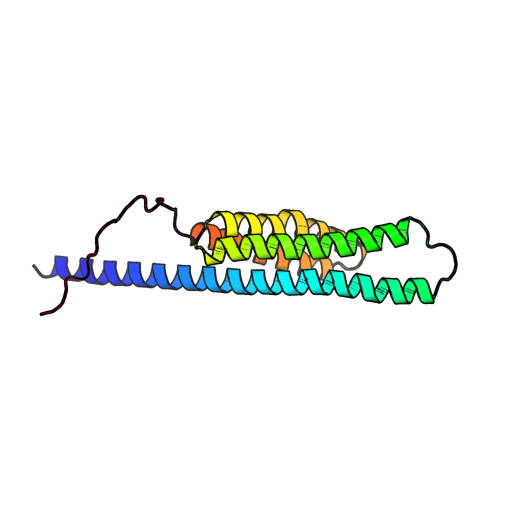5 PHE A C 1
ATOM 874 O O . PHE A 1 115 ? 2.630 -12.685 -13.236 1.00 86.88 115 PHE A O 1
ATOM 881 N N . GLY A 1 116 ? 2.293 -10.491 -12.928 1.00 81.88 116 GLY A N 1
ATOM 882 C CA . GLY A 1 116 ? 3.349 -10.063 -13.844 1.00 81.88 116 GLY A CA 1
ATOM 883 C C . GLY A 1 116 ? 4.761 -10.479 -13.412 1.00 81.88 116 GLY A C 1
ATOM 884 O O . GLY A 1 116 ? 5.627 -10.620 -14.268 1.00 81.88 116 GLY A O 1
ATOM 885 N N . LEU A 1 117 ? 5.016 -10.722 -12.122 1.00 80.12 117 LEU A N 1
ATOM 886 C CA . LEU A 1 117 ? 6.303 -11.233 -11.631 1.00 80.12 117 LEU A CA 1
ATOM 887 C C . LEU A 1 117 ? 6.477 -12.734 -11.859 1.00 80.12 117 LEU A C 1
ATOM 889 O O . LEU A 1 117 ? 7.614 -13.200 -11.927 1.00 80.12 117 LEU A O 1
ATOM 893 N N . GLN A 1 118 ? 5.384 -13.485 -12.026 1.00 89.25 118 GLN A N 1
ATOM 894 C CA . GLN A 1 118 ? 5.430 -14.936 -12.224 1.00 89.25 118 GLN A CA 1
ATOM 895 C C . GLN A 1 118 ? 6.251 -15.328 -13.459 1.00 89.25 118 GLN A C 1
ATOM 897 O O . GLN A 1 118 ? 6.913 -16.361 -13.445 1.00 89.25 118 GLN A O 1
ATOM 902 N N . GLN A 1 119 ? 6.256 -14.487 -14.499 1.00 87.44 119 GLN A N 1
ATOM 903 C CA . GLN A 1 119 ? 7.049 -14.721 -15.711 1.00 87.44 119 GLN A CA 1
ATOM 904 C C . GLN A 1 119 ? 8.565 -14.555 -15.498 1.00 87.44 119 GLN A C 1
ATOM 906 O O . GLN A 1 119 ? 9.346 -15.044 -16.308 1.00 87.44 119 GLN A O 1
ATOM 911 N N . PHE A 1 120 ? 8.985 -13.872 -14.427 1.00 86.50 120 PHE A N 1
ATOM 912 C CA . PHE A 1 120 ? 10.393 -13.596 -14.132 1.00 86.50 120 PHE A CA 1
ATOM 913 C C . PHE A 1 120 ? 10.930 -14.448 -12.979 1.00 86.50 120 PHE A C 1
ATOM 915 O O . PHE A 1 120 ? 12.077 -14.885 -13.018 1.00 86.50 120 PHE A O 1
ATOM 922 N N . SER A 1 121 ? 10.130 -14.664 -11.930 1.00 92.50 121 SER A N 1
ATOM 923 C CA . SER A 1 121 ? 10.542 -15.415 -10.743 1.00 92.50 121 SER A CA 1
ATOM 924 C C . SER A 1 121 ? 9.338 -15.904 -9.932 1.00 92.50 121 SER A C 1
ATOM 926 O O . SER A 1 121 ? 8.497 -15.115 -9.491 1.00 92.50 121 SER A O 1
ATOM 928 N N . ALA A 1 122 ? 9.292 -17.217 -9.679 1.00 91.81 122 ALA A N 1
ATOM 929 C CA . ALA A 1 122 ? 8.276 -17.838 -8.828 1.00 91.81 122 ALA A CA 1
ATOM 930 C C . ALA A 1 122 ? 8.353 -17.339 -7.373 1.00 91.81 122 ALA A C 1
ATOM 932 O O . ALA A 1 122 ? 7.320 -17.076 -6.758 1.00 91.81 122 ALA A O 1
ATOM 933 N N . ASP A 1 123 ? 9.566 -17.132 -6.854 1.00 93.56 123 ASP A N 1
ATOM 934 C CA . ASP A 1 123 ? 9.778 -16.605 -5.503 1.00 93.56 123 ASP A CA 1
ATOM 935 C C . ASP A 1 123 ? 9.309 -15.150 -5.398 1.00 93.56 123 ASP A C 1
ATOM 937 O O . ASP A 1 123 ? 8.607 -14.787 -4.452 1.00 93.56 123 ASP A O 1
ATOM 941 N N . ALA A 1 124 ? 9.619 -14.317 -6.399 1.00 87.44 124 ALA A N 1
ATOM 942 C CA . ALA A 1 124 ? 9.157 -12.930 -6.438 1.00 87.44 124 ALA A CA 1
ATOM 943 C C . ALA A 1 124 ? 7.624 -12.844 -6.504 1.00 87.44 124 ALA A C 1
ATOM 945 O O . ALA A 1 124 ? 7.020 -12.018 -5.815 1.00 87.44 124 ALA A O 1
ATOM 946 N N . PHE A 1 125 ? 6.988 -13.725 -7.282 1.00 91.00 125 PHE A N 1
ATOM 947 C CA . PHE A 1 125 ? 5.533 -13.862 -7.316 1.00 91.00 125 PHE A CA 1
ATOM 948 C C . PHE A 1 125 ? 4.961 -14.248 -5.947 1.00 91.00 125 PHE A C 1
ATOM 950 O O . PHE A 1 125 ? 4.039 -13.585 -5.465 1.00 91.00 125 PHE A O 1
ATOM 957 N N . ALA A 1 126 ? 5.511 -15.279 -5.299 1.00 92.56 126 ALA A N 1
ATOM 958 C CA . ALA A 1 126 ? 5.032 -15.761 -4.006 1.00 92.56 126 ALA A CA 1
ATOM 959 C C . ALA A 1 126 ? 5.164 -14.692 -2.910 1.00 92.56 126 ALA A C 1
ATOM 961 O O . ALA A 1 126 ? 4.206 -14.432 -2.175 1.00 92.56 126 ALA A O 1
ATOM 962 N N . ILE A 1 127 ? 6.317 -14.018 -2.837 1.00 92.56 127 ILE A N 1
ATOM 963 C CA . ILE A 1 127 ? 6.567 -12.929 -1.885 1.00 92.56 127 ILE A CA 1
ATOM 964 C C . ILE A 1 127 ? 5.608 -11.765 -2.151 1.00 92.56 127 ILE A C 1
ATOM 966 O O . ILE A 1 127 ? 4.914 -11.324 -1.236 1.00 92.56 127 ILE A O 1
ATOM 970 N N . SER A 1 128 ? 5.514 -11.296 -3.397 1.00 91.44 128 SER A N 1
ATOM 971 C CA . SER A 1 128 ? 4.664 -10.155 -3.764 1.00 91.44 128 SER A CA 1
ATOM 972 C C . SER A 1 128 ? 3.181 -10.425 -3.492 1.00 91.44 128 SER A C 1
ATOM 974 O O . SER A 1 128 ? 2.491 -9.576 -2.927 1.00 91.44 128 SER A O 1
ATOM 976 N N . THR A 1 129 ? 2.705 -11.632 -3.805 1.00 92.69 129 THR A N 1
ATOM 977 C CA . THR A 1 129 ? 1.324 -12.057 -3.529 1.00 92.69 129 THR A CA 1
ATOM 978 C C . THR A 1 129 ? 1.057 -12.115 -2.028 1.00 92.69 129 THR A C 1
ATOM 980 O O . THR A 1 129 ? 0.038 -11.617 -1.558 1.00 92.69 129 THR A O 1
ATOM 983 N N . THR A 1 130 ? 1.992 -12.664 -1.248 1.00 94.38 130 THR A N 1
ATOM 984 C CA . THR A 1 130 ? 1.865 -12.731 0.216 1.00 94.38 130 THR A CA 1
ATOM 985 C C . THR A 1 130 ? 1.801 -11.334 0.829 1.00 94.38 130 THR A C 1
ATOM 987 O O . THR A 1 130 ? 0.940 -11.068 1.668 1.00 94.38 130 THR A O 1
ATOM 990 N N . VAL A 1 131 ? 2.662 -10.419 0.374 1.00 92.50 131 VAL A N 1
ATOM 991 C CA . VAL A 1 131 ? 2.655 -9.012 0.803 1.00 92.50 131 VAL A CA 1
ATOM 992 C C . VAL A 1 131 ? 1.336 -8.334 0.426 1.00 92.50 131 VAL A C 1
ATOM 994 O O . VAL A 1 131 ? 0.754 -7.647 1.264 1.00 92.50 131 VAL A O 1
ATOM 997 N N . SER A 1 132 ? 0.815 -8.584 -0.780 1.00 92.94 132 SER A N 1
ATOM 998 C CA . SER A 1 132 ? -0.487 -8.069 -1.219 1.00 92.94 132 SER A CA 1
ATOM 999 C C . SER A 1 132 ? -1.628 -8.526 -0.312 1.00 92.94 132 SER A C 1
ATOM 1001 O O . SER A 1 132 ? -2.404 -7.704 0.176 1.00 92.94 132 SER A O 1
ATOM 1003 N N . LEU A 1 133 ? -1.706 -9.826 -0.021 1.00 95.38 133 LEU A N 1
ATOM 1004 C CA . LEU A 1 133 ? -2.755 -10.386 0.830 1.00 95.38 133 LEU A CA 1
ATOM 1005 C C . LEU A 1 133 ? -2.653 -9.885 2.275 1.00 95.38 133 LEU A C 1
ATOM 1007 O O . LEU A 1 133 ? -3.672 -9.562 2.888 1.00 95.38 133 LEU A O 1
ATOM 1011 N N . ALA A 1 134 ? -1.436 -9.776 2.811 1.00 93.94 134 ALA A N 1
ATOM 1012 C CA . ALA A 1 134 ? -1.204 -9.220 4.139 1.00 93.94 134 ALA A CA 1
ATOM 1013 C C . ALA A 1 134 ? -1.635 -7.747 4.215 1.00 93.94 134 ALA A C 1
ATOM 1015 O O . ALA A 1 134 ? -2.323 -7.353 5.158 1.00 93.94 134 ALA A O 1
ATOM 1016 N N . GLY A 1 135 ? -1.295 -6.946 3.205 1.00 92.88 135 GLY A N 1
ATOM 1017 C CA . GLY A 1 135 ? -1.726 -5.555 3.102 1.00 92.88 135 GLY A CA 1
ATOM 1018 C C . GLY A 1 135 ? -3.246 -5.414 2.999 1.00 92.88 135 GLY A C 1
ATOM 1019 O O . GLY A 1 135 ? -3.852 -4.645 3.746 1.00 92.88 135 GLY A O 1
ATOM 1020 N N . ALA A 1 136 ? -3.893 -6.231 2.163 1.00 94.88 136 ALA A N 1
ATOM 1021 C CA . ALA A 1 136 ? -5.350 -6.267 2.058 1.00 94.88 136 ALA A CA 1
ATOM 1022 C C . ALA A 1 136 ? -6.006 -6.622 3.403 1.00 94.88 136 ALA A C 1
ATOM 1024 O O . ALA A 1 136 ? -6.988 -5.992 3.801 1.00 94.88 136 ALA A O 1
ATOM 1025 N N . LEU A 1 137 ? -5.443 -7.581 4.146 1.00 96.88 137 LEU A N 1
ATOM 1026 C CA . LEU A 1 137 ? -5.921 -7.930 5.482 1.00 96.88 137 LEU A CA 1
ATOM 1027 C C . LEU A 1 137 ? -5.809 -6.744 6.450 1.00 96.88 137 LEU A C 1
ATOM 1029 O O . LEU A 1 137 ? -6.765 -6.460 7.172 1.00 96.88 137 LEU A O 1
ATOM 1033 N N . VAL A 1 138 ? -4.689 -6.016 6.440 1.00 94.56 138 VAL A N 1
ATOM 1034 C CA . VAL A 1 138 ? -4.519 -4.793 7.244 1.00 94.56 138 VAL A CA 1
ATOM 1035 C C . VAL A 1 138 ? -5.586 -3.753 6.889 1.00 94.56 138 VAL A C 1
ATOM 1037 O O . VAL A 1 138 ? -6.220 -3.208 7.797 1.00 94.56 138 VAL A O 1
ATOM 1040 N N . GLY A 1 139 ? -5.865 -3.538 5.601 1.00 91.88 139 GLY A N 1
ATOM 1041 C CA . GLY A 1 139 ? -6.919 -2.630 5.140 1.00 91.88 139 GLY A CA 1
ATOM 1042 C C . GLY A 1 139 ? -8.323 -3.041 5.612 1.00 91.88 139 GLY A C 1
ATOM 1043 O O . GLY A 1 139 ? -9.095 -2.203 6.092 1.00 91.88 139 GLY A O 1
ATOM 1044 N N . VAL A 1 140 ? -8.649 -4.340 5.568 1.00 96.19 140 VAL A N 1
ATOM 1045 C CA . VAL A 1 140 ? -9.917 -4.887 6.091 1.00 96.19 140 VAL A CA 1
ATOM 1046 C C . VAL A 1 140 ? -10.019 -4.682 7.601 1.00 96.19 140 VAL A C 1
ATOM 1048 O O . VAL A 1 140 ? -11.045 -4.207 8.099 1.00 96.19 140 VAL A O 1
ATOM 1051 N N . LEU A 1 141 ? -8.958 -4.992 8.347 1.00 94.62 141 LEU A N 1
ATOM 1052 C CA . LEU A 1 141 ? -8.921 -4.791 9.793 1.00 94.62 141 LEU A CA 1
ATOM 1053 C C . LEU A 1 141 ? -9.079 -3.309 10.145 1.00 94.62 141 LEU A C 1
ATOM 1055 O O . LEU A 1 141 ? -9.850 -2.977 11.046 1.00 94.62 141 LEU A O 1
ATOM 1059 N N . ALA A 1 142 ? -8.436 -2.409 9.400 1.00 91.81 142 ALA A N 1
ATOM 1060 C CA . ALA A 1 142 ? -8.586 -0.968 9.564 1.00 91.81 142 ALA A CA 1
ATOM 1061 C C . ALA A 1 142 ? -10.016 -0.491 9.267 1.00 91.81 142 ALA A C 1
ATOM 1063 O O . ALA A 1 142 ? -10.553 0.339 10.002 1.00 91.81 142 ALA A O 1
ATOM 1064 N N . PHE A 1 143 ? -10.675 -1.043 8.244 1.00 93.25 143 PHE A N 1
ATOM 1065 C CA . PHE A 1 143 ? -12.085 -0.766 7.955 1.00 93.25 143 PHE A CA 1
ATOM 1066 C C . PHE A 1 143 ? -13.007 -1.190 9.108 1.00 93.25 143 PHE A C 1
ATOM 1068 O O . PHE A 1 143 ? -13.931 -0.455 9.477 1.00 93.25 143 PHE A O 1
ATOM 1075 N N . ILE A 1 144 ? -12.768 -2.370 9.683 1.00 93.44 144 ILE A N 1
ATOM 1076 C CA . ILE A 1 144 ? -13.555 -2.896 10.803 1.00 93.44 144 ILE A CA 1
ATOM 1077 C C . ILE A 1 144 ? -13.316 -2.054 12.063 1.00 93.44 144 ILE A C 1
ATOM 1079 O O . ILE A 1 144 ? -14.290 -1.656 12.708 1.00 93.44 144 ILE A O 1
ATOM 1083 N N . ALA A 1 145 ? -12.050 -1.748 12.363 1.00 90.62 145 ALA A N 1
ATOM 1084 C CA . ALA A 1 145 ? -11.613 -0.978 13.526 1.00 90.62 145 ALA A CA 1
ATOM 1085 C C . ALA A 1 145 ? -12.039 0.496 13.468 1.00 90.62 145 ALA A C 1
ATOM 1087 O O . ALA A 1 145 ? -12.277 1.113 14.506 1.00 90.62 145 ALA A O 1
ATOM 1088 N N . ALA A 1 146 ? -12.161 1.073 12.270 1.00 88.00 146 ALA A N 1
ATOM 1089 C CA . ALA A 1 146 ? -12.584 2.454 12.121 1.00 88.00 146 ALA A CA 1
ATOM 1090 C C . ALA A 1 146 ? -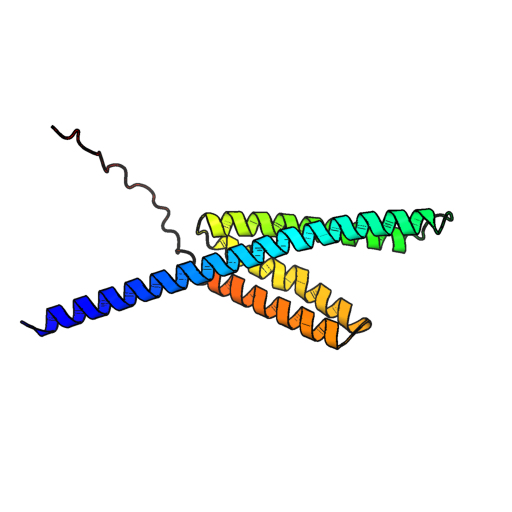14.041 2.639 12.597 1.00 88.00 146 ALA A C 1
ATOM 1092 O O . ALA A 1 146 ? -14.934 1.849 12.238 1.00 88.00 146 ALA A O 1
ATOM 1093 N N . PRO A 1 147 ? -14.327 3.699 13.376 1.00 82.31 147 PRO A N 1
ATOM 1094 C CA . PRO A 1 147 ? -15.658 3.940 13.911 1.00 82.31 147 PRO A CA 1
ATOM 1095 C C . PRO A 1 147 ? -16.712 3.969 12.794 1.00 82.31 147 PRO A C 1
ATOM 1097 O O . PRO A 1 147 ? -16.535 4.594 11.744 1.00 82.31 147 PRO A O 1
ATOM 1100 N N . ARG A 1 148 ? -17.835 3.264 13.004 1.00 76.81 148 ARG A N 1
ATOM 1101 C CA . ARG A 1 148 ? -19.049 3.422 12.185 1.00 76.81 148 ARG A CA 1
ATOM 1102 C C . ARG A 1 148 ? -19.547 4.821 12.465 1.00 76.81 148 ARG A C 1
ATOM 1104 O O . ARG A 1 148 ? -20.168 5.036 13.500 1.00 76.81 148 ARG A O 1
ATOM 1111 N N . GLY A 1 149 ? -19.198 5.781 11.617 1.00 56.25 149 GLY A N 1
ATOM 1112 C CA . GLY A 1 149 ? -19.640 7.151 11.811 1.00 56.25 149 GLY A CA 1
ATOM 1113 C C . GLY A 1 149 ? -21.154 7.185 12.023 1.00 56.25 149 GLY A C 1
ATOM 1114 O O . GLY A 1 149 ? -21.914 7.050 11.072 1.00 56.25 149 GLY A O 1
ATOM 1115 N N . ARG A 1 150 ? -21.595 7.454 13.257 1.00 44.41 150 ARG A N 1
ATOM 1116 C CA . ARG A 1 150 ? -22.581 8.513 13.403 1.00 44.41 150 ARG A CA 1
ATOM 1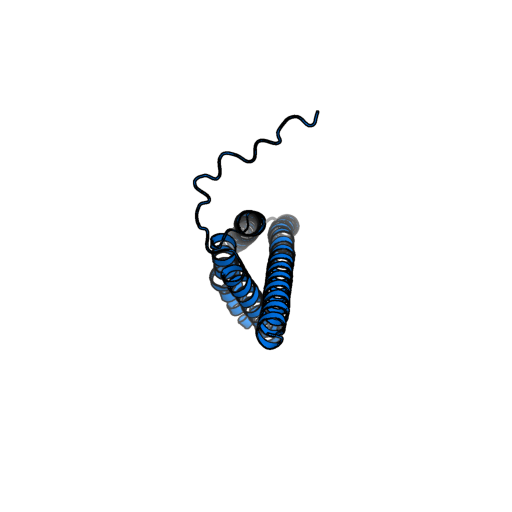117 C C . ARG A 1 150 ? -21.815 9.763 13.027 1.00 44.41 150 ARG A C 1
ATOM 1119 O O . ARG A 1 150 ? -20.829 10.106 13.675 1.00 44.41 150 ARG A O 1
ATOM 1126 N N . LEU A 1 151 ? -22.253 10.422 11.963 1.00 48.91 151 LEU A N 1
ATOM 1127 C CA . LEU A 1 151 ? -22.100 11.862 11.881 1.00 48.91 151 LEU A CA 1
ATOM 1128 C C . LEU A 1 151 ? -22.474 12.386 13.268 1.00 48.91 151 LEU A C 1
ATOM 1130 O O . LEU A 1 151 ? -23.632 12.269 13.671 1.00 48.91 151 LEU A O 1
ATOM 1134 N N . ALA A 1 152 ? -21.505 12.896 14.022 1.00 46.38 152 ALA A N 1
ATOM 1135 C CA . ALA A 1 152 ? -21.788 13.744 15.162 1.00 46.38 152 ALA A CA 1
ATOM 1136 C C . ALA A 1 152 ? -22.386 15.043 14.599 1.00 46.38 152 ALA A C 1
ATOM 1138 O O . ALA A 1 152 ? -21.755 16.093 14.583 1.00 46.38 152 ALA A O 1
ATOM 1139 N N . LYS A 1 153 ? -23.609 14.956 14.062 1.00 45.75 153 LYS A N 1
ATOM 1140 C CA . LYS A 1 153 ? -24.520 16.085 13.989 1.00 45.75 153 LYS A CA 1
ATOM 1141 C C . LYS A 1 153 ? -24.779 16.451 15.444 1.00 45.75 153 LYS A C 1
ATOM 1143 O O . LYS A 1 153 ? -25.537 15.771 16.121 1.00 45.75 153 LYS A O 1
ATOM 1148 N N . GLY A 1 154 ? -24.078 17.475 15.913 1.00 43.84 154 GLY A N 1
ATOM 1149 C CA . GLY A 1 154 ? -24.419 18.214 17.117 1.00 43.84 154 GLY A CA 1
ATOM 1150 C C . GLY A 1 154 ? -24.260 17.468 18.445 1.00 43.84 154 GLY A C 1
ATOM 1151 O O . GLY A 1 154 ? -25.192 16.864 18.958 1.00 43.84 154 GLY A O 1
ATOM 1152 N N . ARG A 1 155 ? -23.137 17.702 19.120 1.00 42.56 155 ARG A N 1
ATOM 1153 C CA . ARG A 1 155 ? -23.253 18.220 20.488 1.00 42.56 155 ARG A CA 1
ATOM 1154 C C . ARG A 1 155 ? -22.743 19.659 20.483 1.00 42.56 155 ARG A C 1
ATOM 1156 O O . ARG A 1 155 ? -21.554 19.870 20.702 1.00 42.56 155 ARG A O 1
ATOM 1163 N N . PRO A 1 156 ? -23.594 20.651 20.167 1.00 50.31 156 PRO A N 1
ATOM 1164 C CA . PRO A 1 156 ? -23.310 22.007 20.589 1.00 50.31 156 PRO A CA 1
ATOM 1165 C C . PRO A 1 156 ? -23.452 22.037 22.116 1.00 50.31 156 PRO A C 1
ATOM 1167 O O . PRO A 1 156 ? -24.459 21.584 22.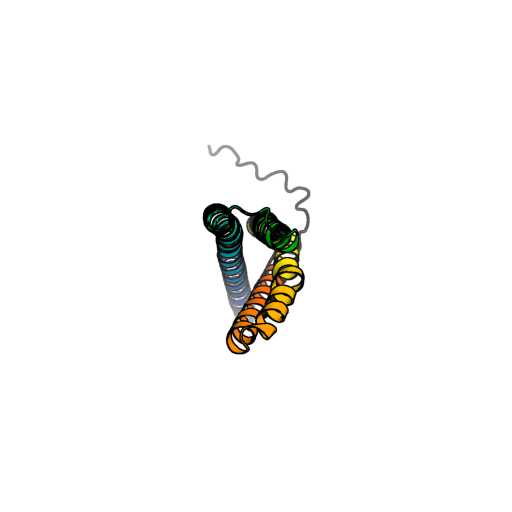651 1.00 50.31 156 PRO A O 1
ATOM 1170 N N . GLY A 1 157 ? -22.443 22.551 22.814 1.00 48.72 157 GLY A N 1
ATOM 1171 C CA . GLY A 1 157 ? -22.560 22.868 24.237 1.00 48.72 157 GLY A CA 1
ATOM 1172 C C . GLY A 1 157 ? -21.873 21.889 25.183 1.00 48.72 157 GLY A C 1
ATOM 1173 O O . GLY A 1 157 ? -22.522 21.190 25.950 1.00 48.72 157 GLY A O 1
ATOM 1174 N N . VAL A 1 158 ? -20.545 21.945 25.228 1.00 45.28 158 VAL A N 1
ATOM 1175 C CA . VAL A 1 158 ? -19.875 22.021 26.531 1.00 45.28 158 VAL A CA 1
ATOM 1176 C C . VAL A 1 158 ? -19.346 23.447 26.605 1.00 45.28 158 VAL A C 1
ATOM 1178 O O . VAL A 1 158 ? -18.267 23.746 26.102 1.00 45.28 158 VAL A O 1
ATOM 1181 N N . ARG A 1 159 ? -20.176 24.364 27.121 1.00 46.31 159 ARG A N 1
ATOM 1182 C CA . ARG A 1 159 ? -19.672 25.656 27.592 1.00 46.31 159 ARG A CA 1
ATOM 1183 C C . ARG A 1 159 ? -18.782 25.326 28.781 1.00 46.31 159 ARG A C 1
ATOM 1185 O O . ARG A 1 159 ? -19.287 24.855 29.795 1.00 46.31 159 ARG A O 1
ATOM 1192 N N . LEU A 1 160 ? -17.484 25.556 28.639 1.00 49.31 160 LEU A N 1
ATOM 1193 C CA . LEU A 1 160 ? -16.647 25.826 29.796 1.00 49.31 160 LEU A CA 1
ATOM 1194 C C . LEU A 1 160 ? -17.238 27.099 30.414 1.00 49.31 160 LEU A C 1
ATOM 1196 O O . LEU A 1 160 ? -17.196 28.165 29.798 1.00 49.31 160 LEU A O 1
ATOM 1200 N N . GLY A 1 161 ? -17.951 26.953 31.532 1.00 45.12 161 GLY A N 1
ATOM 1201 C CA . GLY A 1 161 ? -18.377 28.105 32.317 1.00 45.12 161 GLY A CA 1
ATOM 1202 C C . GLY A 1 161 ? -17.132 28.851 32.806 1.00 45.12 161 GLY A C 1
ATOM 1203 O O . GLY A 1 161 ? -16.104 28.204 33.006 1.00 45.12 161 GLY A O 1
ATOM 1204 N N . PRO A 1 162 ? -17.182 30.184 32.952 1.00 53.12 162 PRO A N 1
ATOM 1205 C CA . PRO A 1 162 ? -16.079 30.911 33.556 1.00 53.12 162 PRO A CA 1
ATOM 1206 C C . PRO A 1 162 ? -15.945 30.434 35.001 1.00 53.12 162 PRO A C 1
ATOM 1208 O O . PRO A 1 162 ? -16.885 30.563 35.787 1.00 53.12 162 PRO A O 1
ATOM 1211 N N . GLU A 1 163 ? -14.806 29.824 35.314 1.00 54.00 163 GLU A N 1
ATOM 1212 C CA . GLU A 1 163 ? -14.423 29.570 36.695 1.00 54.00 163 GLU A CA 1
ATOM 1213 C C . GLU A 1 163 ? -14.286 30.929 37.388 1.00 54.00 163 GLU A C 1
ATOM 1215 O O . GLU A 1 163 ? -13.571 31.815 36.915 1.00 54.00 163 GLU A O 1
ATOM 1220 N N . THR A 1 164 ? -15.089 31.101 38.434 1.00 60.31 164 THR A N 1
ATOM 1221 C CA . THR A 1 164 ? -14.980 32.169 39.432 1.00 60.31 164 THR A CA 1
ATOM 1222 C C . THR A 1 164 ? -13.727 31.994 40.265 1.00 60.31 164 THR A C 1
ATOM 1224 O O . THR A 1 164 ? -13.498 30.832 40.677 1.00 60.31 164 THR A O 1
#

Foldseek 3Di:
DPPVVVVVVVVVVVVVVLLVVLVVLLVVLLVVLVVQLVQLVVQLVVLVVVVVVVCVVDVPDDDPVNVVVSVCRNCLSVVSNVLSVVLNVCSVVLHLVSLVSQLCCLVVRQLVVLVVCVVPDPVSSVVSNVVSVVSNVSSVSNSVSRDPDPPCPDPDDPPPDPDD